Protein AF-A0A1G2PYM0-F1 (afdb_monomer_lite)

Secondary structure (DSSP, 8-state):
---------EEEEEEEEETTEEPS-------SS-SSTTBPEEETTEEE-----TTSPSEEEEEEEEETTS-EEEEEEEE-

pLDDT: mean 78.11, std 16.79, range [37.88, 94.88]

Foldseek 3Di:
DDPDPPPFWKFKFKFAQDPNDTHPPGDFAADPPDPDTGTFDQDPNDTDGDGDCPPPDFHKMKMWMATPVGDIDIDIDGGD

Structure (mmCIF, N/CA/C/O backbone):
data_AF-A0A1G2PYM0-F1
#
_entry.id   AF-A0A1G2PYM0-F1
#
loop_
_atom_site.group_PDB
_atom_site.id
_atom_site.type_symbol
_atom_site.label_atom_id
_atom_site.label_alt_id
_atom_site.label_comp_id
_atom_site.label_asym_id
_atom_site.label_entity_id
_atom_site.label_seq_id
_atom_site.pdbx_PDB_ins_code
_atom_site.Cartn_x
_atom_site.Cartn_y
_atom_site.Cartn_z
_atom_site.occupancy
_atom_site.B_iso_or_equiv
_atom_site.auth_seq_id
_atom_site.auth_comp_id
_atom_site.auth_asym_id
_atom_site.auth_atom_id
_atom_site.pdbx_PDB_model_num
ATOM 1 N N . MET A 1 1 ? 11.728 9.773 -33.675 1.00 37.88 1 MET A N 1
ATOM 2 C CA . MET A 1 1 ? 10.873 8.699 -33.128 1.00 37.88 1 MET A CA 1
ATOM 3 C C . MET A 1 1 ? 11.569 8.129 -31.899 1.00 37.88 1 MET A C 1
ATOM 5 O O . MET A 1 1 ? 12.344 7.193 -32.025 1.00 37.88 1 MET A O 1
ATOM 9 N N . GLY A 1 2 ? 11.422 8.781 -30.743 1.00 42.25 2 GLY A N 1
ATOM 10 C CA . GLY A 1 2 ? 12.018 8.308 -29.491 1.00 42.25 2 GLY A CA 1
ATOM 11 C C . GLY A 1 2 ? 11.061 7.323 -28.841 1.00 42.25 2 GLY A C 1
ATOM 12 O O . GLY A 1 2 ? 9.938 7.705 -28.523 1.00 42.25 2 GLY A O 1
ATOM 13 N N . PHE A 1 3 ? 11.466 6.063 -28.707 1.00 43.75 3 PHE A N 1
ATOM 14 C CA . PHE A 1 3 ? 10.714 5.092 -27.922 1.00 43.75 3 PHE A CA 1
ATOM 15 C C . PHE A 1 3 ? 10.625 5.615 -26.486 1.00 43.75 3 PHE A C 1
ATOM 17 O O . PHE A 1 3 ? 11.646 5.809 -25.828 1.00 43.75 3 PHE A O 1
ATOM 24 N N . LEU A 1 4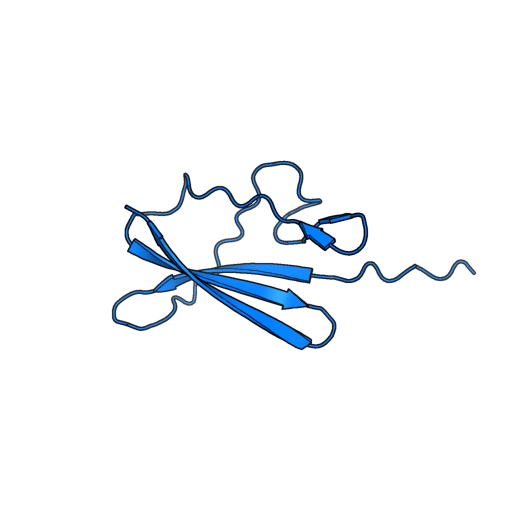 ? 9.404 5.877 -26.022 1.00 45.06 4 LEU A N 1
ATOM 25 C CA . LEU A 1 4 ? 9.127 6.071 -24.608 1.00 45.06 4 LEU A CA 1
ATOM 26 C C . LEU A 1 4 ? 9.545 4.777 -23.909 1.00 45.06 4 LEU A C 1
ATOM 28 O O . LEU A 1 4 ? 8.967 3.720 -24.159 1.00 45.06 4 LEU A O 1
ATOM 32 N N . TYR A 1 5 ? 10.580 4.851 -23.077 1.00 47.19 5 TYR A N 1
ATOM 33 C 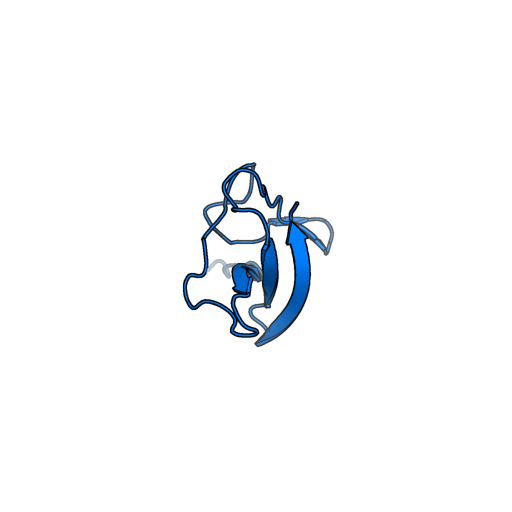CA . TYR A 1 5 ? 10.872 3.805 -22.110 1.00 47.19 5 TYR A CA 1
ATOM 34 C C . TYR A 1 5 ? 9.616 3.713 -21.241 1.00 47.19 5 TYR A C 1
ATOM 36 O O . TYR A 1 5 ? 9.303 4.662 -20.522 1.00 47.19 5 TYR A O 1
ATOM 44 N N . LEU A 1 6 ? 8.821 2.651 -21.393 1.00 50.34 6 LEU A N 1
ATOM 45 C CA . LEU A 1 6 ? 7.676 2.427 -20.519 1.00 50.34 6 LEU A CA 1
ATOM 46 C C . LEU A 1 6 ? 8.267 2.235 -19.126 1.00 50.34 6 LEU A C 1
ATOM 48 O O . LEU A 1 6 ? 8.804 1.170 -18.824 1.00 50.34 6 LEU A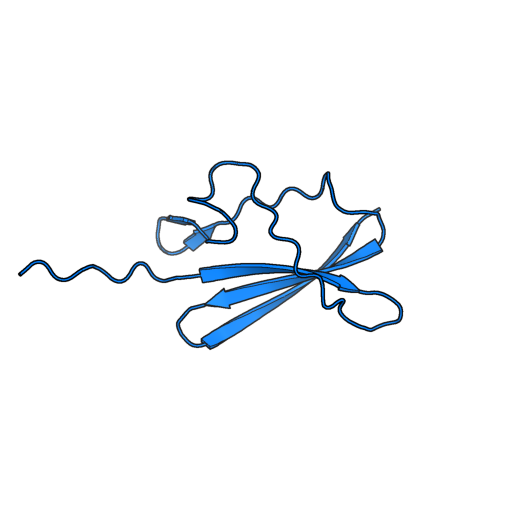 O 1
ATOM 52 N N . ALA A 1 7 ? 8.246 3.294 -18.314 1.00 56.12 7 ALA A N 1
ATOM 53 C CA . ALA A 1 7 ? 8.544 3.192 -16.900 1.00 56.12 7 ALA A CA 1
ATOM 54 C C . ALA A 1 7 ? 7.726 2.013 -16.375 1.00 56.12 7 ALA A C 1
ATOM 56 O O . ALA A 1 7 ? 6.532 1.912 -16.663 1.00 56.12 7 ALA A O 1
ATOM 57 N N . CYS A 1 8 ? 8.381 1.066 -15.713 1.00 59.72 8 CYS A N 1
ATOM 58 C CA . CYS A 1 8 ? 7.694 -0.103 -15.204 1.00 59.72 8 CYS A CA 1
ATOM 59 C C . CYS A 1 8 ? 6.729 0.383 -14.119 1.00 59.72 8 CYS A C 1
ATOM 61 O O . CYS A 1 8 ? 7.153 0.784 -13.037 1.00 59.72 8 CYS A O 1
ATOM 63 N N . LEU A 1 9 ? 5.445 0.482 -14.468 1.00 75.75 9 LEU A N 1
ATOM 64 C CA . LEU A 1 9 ? 4.449 1.091 -13.599 1.00 75.75 9 LEU A CA 1
ATOM 65 C C . LEU A 1 9 ? 4.127 0.094 -12.491 1.00 75.75 9 LEU A C 1
ATOM 67 O O . LEU A 1 9 ? 3.584 -0.979 -12.743 1.00 75.75 9 LEU A O 1
ATOM 71 N N . ALA A 1 10 ? 4.481 0.455 -11.267 1.00 85.69 10 ALA A N 1
ATOM 72 C CA . ALA A 1 10 ? 4.087 -0.258 -10.069 1.00 85.69 10 ALA A CA 1
ATOM 73 C C . ALA A 1 10 ? 3.266 0.691 -9.200 1.00 85.69 10 ALA A C 1
ATOM 75 O O . ALA A 1 10 ? 3.632 1.857 -9.045 1.00 85.69 10 ALA A O 1
ATOM 76 N N . GLN A 1 11 ? 2.167 0.191 -8.641 1.00 87.19 11 GLN A N 1
ATOM 77 C CA . GLN A 1 11 ? 1.221 0.959 -7.835 1.00 87.19 11 GLN A CA 1
ATOM 78 C C . GLN A 1 11 ? 1.008 0.324 -6.470 1.00 87.19 11 GLN A C 1
ATOM 80 O O . GLN A 1 11 ? 0.931 -0.901 -6.362 1.00 87.19 11 GLN A O 1
ATOM 85 N N . ILE A 1 12 ? 0.897 1.149 -5.433 1.00 87.38 12 ILE A N 1
ATOM 86 C CA . ILE A 1 12 ? 0.553 0.709 -4.084 1.00 87.38 12 ILE A CA 1
ATOM 87 C C . ILE A 1 12 ? -0.912 1.012 -3.767 1.00 87.38 12 ILE A C 1
ATOM 89 O O . ILE A 1 12 ? -1.480 2.008 -4.211 1.00 87.38 12 ILE A O 1
ATOM 93 N N . PHE A 1 13 ? -1.527 0.152 -2.973 1.00 86.94 13 PHE A N 1
ATOM 94 C CA . PHE A 1 13 ? -2.883 0.316 -2.478 1.00 86.94 13 PHE A CA 1
ATOM 95 C C . PHE A 1 13 ? -2.919 -0.070 -1.009 1.00 86.94 13 PHE A C 1
ATOM 97 O O . PHE A 1 13 ? -2.271 -1.040 -0.605 1.00 86.94 13 PHE A O 1
ATOM 104 N N . VAL A 1 14 ? -3.680 0.679 -0.219 1.00 88.75 14 VAL A N 1
ATOM 105 C CA . VAL A 1 14 ? -3.843 0.438 1.213 1.00 88.75 14 VAL A CA 1
ATOM 106 C C . VAL A 1 14 ? -5.330 0.394 1.522 1.00 88.75 14 VAL A C 1
ATOM 108 O O . VAL A 1 14 ? -6.051 1.328 1.187 1.00 88.75 14 VAL A O 1
ATOM 111 N N . ALA A 1 15 ? -5.780 -0.694 2.138 1.00 90.38 15 ALA A N 1
ATOM 112 C CA . ALA A 1 15 ? -7.181 -0.920 2.465 1.00 90.38 15 ALA A CA 1
ATOM 113 C C . ALA A 1 15 ? -7.308 -1.462 3.888 1.00 90.38 15 ALA A C 1
ATOM 115 O O . ALA A 1 15 ? -6.586 -2.384 4.279 1.00 90.38 15 ALA A O 1
ATOM 116 N N . LYS A 1 16 ? -8.218 -0.891 4.678 1.00 90.56 16 LYS A N 1
ATOM 117 C CA . LYS A 1 16 ? -8.466 -1.364 6.043 1.00 90.56 16 LYS A CA 1
ATOM 118 C C . LYS A 1 16 ? -9.162 -2.716 5.993 1.00 90.56 16 LYS A C 1
ATOM 120 O O . LYS A 1 16 ? -10.034 -2.923 5.157 1.00 90.56 16 LYS A O 1
ATOM 125 N N . ILE A 1 17 ? -8.791 -3.633 6.875 1.00 91.06 17 ILE A N 1
ATOM 126 C CA . ILE A 1 17 ? -9.495 -4.900 7.052 1.00 91.06 17 ILE A CA 1
ATOM 127 C C . ILE A 1 17 ? -10.420 -4.750 8.255 1.00 91.06 17 ILE A C 1
ATOM 129 O O . ILE A 1 17 ? -9.960 -4.624 9.390 1.00 91.06 17 ILE A O 1
ATOM 133 N N . GLU A 1 18 ? -11.725 -4.803 8.008 1.00 90.06 18 GLU A N 1
ATOM 134 C CA . GLU A 1 18 ? -12.754 -4.757 9.046 1.00 90.06 18 GLU A CA 1
ATOM 135 C C . GLU A 1 18 ? -13.639 -5.999 8.933 1.00 90.06 18 GLU A C 1
ATOM 137 O O . GLU A 1 18 ? -14.091 -6.366 7.851 1.00 90.06 18 GLU A O 1
ATOM 142 N N . ASN A 1 19 ? -13.847 -6.700 10.050 1.00 87.00 19 ASN A N 1
ATOM 143 C CA . ASN A 1 19 ? -14.615 -7.953 10.108 1.00 87.00 19 ASN A CA 1
ATOM 144 C C . ASN A 1 19 ? -14.151 -9.027 9.098 1.00 87.00 19 ASN A C 1
ATOM 146 O O . ASN A 1 19 ? -14.957 -9.800 8.585 1.00 87.00 19 ASN A O 1
ATOM 150 N N . GLY A 1 20 ? -12.847 -9.070 8.799 1.00 82.50 20 GLY A N 1
ATOM 151 C CA . GLY A 1 20 ? -12.266 -9.997 7.820 1.00 82.50 20 GLY A CA 1
ATOM 152 C C . GLY A 1 20 ? -12.505 -9.611 6.356 1.00 82.50 20 GLY A C 1
ATOM 153 O O . GLY A 1 20 ? -12.122 -10.363 5.464 1.00 82.50 20 GLY A O 1
ATOM 154 N N . ILE A 1 21 ? -13.108 -8.449 6.101 1.00 85.12 21 ILE A N 1
ATOM 155 C CA . ILE A 1 21 ? -13.372 -7.916 4.767 1.00 85.12 21 ILE A CA 1
ATOM 156 C C . ILE A 1 21 ? -12.359 -6.809 4.489 1.00 85.12 21 ILE A C 1
ATOM 158 O O . ILE A 1 21 ? -12.180 -5.897 5.295 1.00 85.12 21 ILE A O 1
ATOM 162 N N . ILE A 1 22 ? -11.689 -6.894 3.342 1.00 83.75 22 ILE A N 1
ATOM 163 C CA . ILE A 1 22 ? -10.827 -5.819 2.850 1.00 83.75 22 ILE A CA 1
ATOM 164 C C . ILE A 1 22 ? -11.747 -4.699 2.364 1.00 83.75 22 ILE A C 1
ATOM 166 O O . ILE A 1 22 ? -12.565 -4.915 1.468 1.00 83.75 22 ILE A O 1
ATOM 170 N N . GLY A 1 23 ? -11.633 -3.527 2.979 1.00 75.94 23 GLY A N 1
ATOM 171 C CA . GLY A 1 23 ? -12.394 -2.343 2.612 1.00 75.94 23 GLY A CA 1
ATOM 172 C C . GLY A 1 23 ? -12.170 -1.962 1.150 1.00 75.94 23 GLY A C 1
ATOM 173 O O . GLY A 1 23 ? -11.092 -2.163 0.591 1.00 75.94 23 GLY A O 1
ATOM 174 N N . THR A 1 24 ? -13.206 -1.410 0.526 1.00 63.75 24 THR A N 1
ATOM 175 C CA . THR A 1 24 ? -13.163 -0.927 -0.863 1.00 63.75 24 THR A CA 1
ATOM 176 C C . THR A 1 24 ? -12.467 0.423 -1.003 1.00 63.75 24 THR A C 1
ATOM 178 O O . THR A 1 24 ? -12.143 0.829 -2.117 1.00 63.75 24 THR A O 1
ATOM 181 N N . ASP A 1 25 ? -12.235 1.109 0.116 1.00 55.88 25 ASP A N 1
ATOM 182 C CA . ASP A 1 25 ? -11.574 2.406 0.157 1.00 55.88 25 ASP A CA 1
ATOM 183 C C . ASP A 1 25 ? -10.057 2.201 0.077 1.00 55.88 25 ASP A C 1
ATOM 185 O O . ASP A 1 25 ? -9.354 2.127 1.086 1.00 55.88 25 ASP A O 1
ATOM 189 N N . GLU A 1 26 ? -9.551 2.058 -1.148 1.00 58.72 26 GLU A N 1
ATOM 190 C CA . GLU A 1 26 ? -8.120 2.152 -1.422 1.00 58.72 26 GLU A CA 1
ATOM 191 C C . GLU A 1 26 ? -7.673 3.598 -1.159 1.00 58.72 26 GLU A C 1
ATOM 193 O O . GLU A 1 26 ? -7.912 4.505 -1.960 1.00 58.72 26 GLU A O 1
ATOM 198 N N . ILE A 1 27 ? -7.038 3.837 -0.010 1.00 58.66 27 ILE A N 1
ATOM 199 C CA . ILE A 1 27 ? -6.538 5.167 0.337 1.00 58.66 27 ILE A CA 1
ATOM 200 C C . ILE A 1 27 ? -5.229 5.401 -0.424 1.00 58.66 27 ILE A C 1
ATOM 202 O O . ILE A 1 27 ? -4.234 4.698 -0.226 1.00 58.66 27 ILE A O 1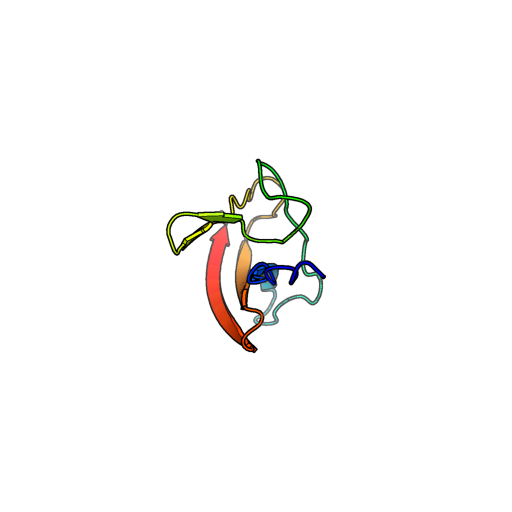
ATOM 206 N N . LEU A 1 28 ? -5.221 6.409 -1.299 1.00 55.88 28 LEU A N 1
ATOM 207 C CA . LEU A 1 28 ? -4.022 6.878 -1.995 1.00 55.88 28 LEU A CA 1
ATOM 208 C C . LEU A 1 28 ? -3.161 7.691 -1.016 1.00 55.88 28 LEU A C 1
ATOM 210 O O . LEU A 1 28 ? -3.412 8.869 -0.775 1.00 55.88 28 LEU A O 1
ATOM 214 N N . MET A 1 29 ? -2.152 7.051 -0.431 1.00 57.41 29 MET A N 1
ATOM 215 C CA . MET A 1 29 ? -1.307 7.637 0.615 1.00 57.41 29 MET A CA 1
ATOM 216 C C . MET A 1 29 ? 0.066 8.051 0.069 1.00 57.41 29 MET A C 1
ATOM 218 O O . MET A 1 29 ? 1.033 7.324 0.263 1.00 57.41 29 MET A O 1
ATOM 222 N N . SER A 1 30 ? 0.189 9.212 -0.584 1.00 49.47 30 SER A N 1
ATOM 223 C CA . SER A 1 30 ? 1.503 9.758 -0.973 1.00 49.47 30 SER A CA 1
ATOM 224 C C . SER A 1 30 ? 1.987 10.786 0.045 1.00 49.47 30 SER A C 1
ATOM 226 O O . SER A 1 30 ? 1.339 11.823 0.192 1.00 49.47 30 SER A O 1
ATOM 228 N N . SER A 1 31 ? 3.120 10.572 0.723 1.00 48.00 31 SER A N 1
ATOM 229 C CA . SER A 1 31 ? 3.603 11.604 1.657 1.00 48.00 31 SER A CA 1
ATOM 230 C C . SER A 1 31 ? 5.111 11.675 1.907 1.00 48.00 31 SER A C 1
ATOM 232 O O . SER A 1 31 ? 5.504 12.100 2.987 1.00 48.00 31 SER A O 1
ATOM 234 N N . SER A 1 32 ? 5.968 11.318 0.946 1.00 47.22 32 SER A N 1
ATOM 235 C CA . SER A 1 32 ? 7.327 11.890 0.838 1.00 47.22 32 SER A CA 1
ATOM 236 C C . SER A 1 32 ? 8.055 11.310 -0.380 1.00 47.22 32 SER A C 1
ATOM 238 O O . SER A 1 32 ? 8.477 10.152 -0.373 1.00 47.22 32 SER A O 1
ATOM 240 N N . ASN A 1 33 ? 8.196 12.125 -1.430 1.00 46.56 33 ASN A N 1
ATOM 241 C CA . ASN A 1 33 ? 9.007 11.864 -2.629 1.00 46.56 33 ASN A CA 1
ATOM 242 C C . ASN A 1 33 ? 8.689 10.572 -3.417 1.00 46.56 33 ASN A C 1
ATOM 244 O O . ASN A 1 33 ? 9.595 9.935 -3.954 1.00 46.56 33 ASN A O 1
ATOM 248 N N . ALA A 1 34 ? 7.413 10.195 -3.511 1.00 47.72 34 ALA A N 1
ATOM 249 C CA . ALA A 1 34 ? 6.934 9.363 -4.614 1.00 47.72 34 ALA A CA 1
ATOM 250 C C . ALA A 1 34 ? 6.511 10.306 -5.746 1.00 47.72 34 ALA A C 1
ATOM 252 O O . ALA A 1 34 ? 5.808 11.285 -5.485 1.00 47.72 34 ALA A O 1
ATOM 253 N N . ASP A 1 35 ? 6.951 10.054 -6.975 1.00 50.31 35 ASP A N 1
ATOM 254 C CA . ASP A 1 35 ? 6.498 10.795 -8.150 1.00 50.31 35 ASP A CA 1
ATOM 255 C C . ASP A 1 35 ? 4.972 10.629 -8.295 1.00 50.31 35 ASP A C 1
ATOM 257 O O . ASP A 1 35 ? 4.502 9.653 -8.858 1.00 50.31 35 ASP A O 1
ATOM 261 N N . SER A 1 36 ? 4.208 11.570 -7.730 1.00 56.78 36 SER A N 1
ATOM 262 C CA . SER A 1 36 ? 2.741 11.699 -7.757 1.00 56.78 36 SER A CA 1
ATOM 263 C C . SER A 1 36 ? 1.913 10.450 -7.377 1.00 56.78 36 SER A C 1
ATOM 265 O O . SER A 1 36 ? 1.823 9.464 -8.105 1.00 56.78 36 SER A O 1
ATOM 267 N N . GLY A 1 37 ? 1.179 10.526 -6.262 1.00 73.38 37 GLY A N 1
ATOM 268 C CA . GLY A 1 37 ? 0.153 9.534 -5.925 1.00 73.38 37 GLY A CA 1
ATOM 269 C C . GLY A 1 37 ? 0.723 8.180 -5.491 1.00 73.38 37 GLY A C 1
ATOM 270 O O . GLY A 1 37 ? 1.605 8.099 -4.637 1.00 73.38 37 GLY A O 1
ATOM 271 N N . ASN A 1 38 ? 0.180 7.089 -6.023 1.00 82.31 38 ASN A N 1
ATOM 272 C CA . ASN A 1 38 ? 0.480 5.735 -5.559 1.00 82.31 38 ASN A CA 1
ATOM 273 C C . ASN A 1 38 ? 1.545 4.993 -6.378 1.00 82.31 38 ASN A C 1
ATOM 275 O O . ASN A 1 38 ? 1.642 3.773 -6.271 1.00 82.31 38 ASN A O 1
ATOM 279 N N . LEU A 1 39 ? 2.334 5.693 -7.193 1.00 84.94 39 LEU A N 1
ATOM 280 C CA . LEU A 1 39 ? 3.381 5.076 -8.005 1.00 84.94 39 LEU A CA 1
ATOM 281 C C . LEU A 1 39 ? 4.651 4.815 -7.189 1.00 84.94 39 LEU A C 1
ATOM 283 O O . LEU A 1 39 ? 5.113 5.665 -6.429 1.00 84.94 39 LEU A O 1
ATOM 287 N N . PHE A 1 40 ? 5.243 3.636 -7.371 1.00 85.62 40 PHE A N 1
ATOM 288 C CA . PHE A 1 40 ? 6.571 3.339 -6.839 1.00 85.62 40 PHE A CA 1
ATOM 289 C C . PHE A 1 40 ? 7.649 4.069 -7.641 1.00 85.62 40 PHE A C 1
ATOM 291 O O . PHE A 1 40 ? 7.599 4.139 -8.869 1.00 85.62 40 PHE A O 1
ATOM 298 N N . ARG A 1 41 ? 8.694 4.511 -6.941 1.00 85.31 41 ARG A N 1
ATOM 299 C CA . ARG A 1 41 ? 9.946 4.948 -7.556 1.00 85.31 41 ARG A CA 1
ATOM 300 C C . ARG A 1 41 ? 10.787 3.721 -7.908 1.00 85.31 41 ARG A C 1
ATOM 302 O O . ARG A 1 41 ? 10.964 2.844 -7.064 1.00 85.31 41 ARG A O 1
ATOM 309 N N . TYR A 1 42 ? 11.309 3.662 -9.133 1.00 83.81 42 TYR A N 1
ATOM 310 C CA . TYR A 1 42 ? 12.219 2.598 -9.570 1.00 83.81 42 TYR A CA 1
ATOM 311 C C . TYR A 1 42 ? 13.673 3.072 -9.463 1.00 83.81 42 TYR A C 1
ATOM 313 O O . TYR A 1 42 ? 14.074 4.003 -10.160 1.00 83.81 42 TYR A O 1
ATOM 321 N N . GLU A 1 43 ? 14.462 2.452 -8.585 1.00 85.81 43 GLU A N 1
ATOM 322 C CA . GLU A 1 43 ? 15.859 2.823 -8.324 1.00 85.81 43 GLU A CA 1
ATOM 323 C C . GLU A 1 43 ? 16.714 1.565 -8.119 1.00 85.81 43 GLU A C 1
ATOM 325 O O . GLU A 1 43 ? 16.431 0.759 -7.234 1.00 85.81 43 GLU A O 1
ATOM 330 N N . GLY A 1 44 ? 17.766 1.391 -8.930 1.00 83.62 44 GLY A N 1
ATOM 331 C CA . GLY A 1 44 ? 18.734 0.295 -8.768 1.00 83.62 44 GLY A CA 1
ATOM 332 C C . GLY A 1 44 ? 18.096 -1.100 -8.718 1.00 83.62 44 GLY A C 1
ATOM 333 O O . GLY A 1 44 ? 18.407 -1.878 -7.817 1.00 83.62 44 GLY A O 1
ATOM 334 N N . ASP A 1 45 ? 17.167 -1.375 -9.639 1.00 84.12 45 ASP A N 1
ATOM 335 C CA . ASP A 1 45 ? 16.375 -2.613 -9.738 1.00 84.12 45 ASP A CA 1
ATOM 336 C C . ASP A 1 45 ? 15.428 -2.905 -8.566 1.00 84.12 45 ASP A C 1
ATOM 338 O O . ASP A 1 45 ? 15.022 -4.044 -8.327 1.00 84.12 45 ASP A O 1
ATOM 342 N N . LYS A 1 46 ? 15.032 -1.861 -7.836 1.00 85.31 46 LYS A N 1
ATOM 343 C CA . LYS A 1 46 ? 14.072 -1.953 -6.735 1.00 85.31 46 LYS A CA 1
ATOM 344 C C . LYS A 1 46 ? 12.910 -0.998 -6.950 1.00 85.31 46 LYS A C 1
ATOM 346 O O . LYS A 1 46 ? 13.096 0.141 -7.371 1.00 85.31 46 LYS A O 1
ATOM 351 N N . TYR A 1 47 ? 11.719 -1.457 -6.578 1.00 87.00 47 TYR A N 1
ATOM 352 C CA . TYR A 1 47 ? 10.554 -0.600 -6.386 1.00 87.00 47 TYR A CA 1
ATOM 353 C C . TYR A 1 47 ? 10.538 -0.098 -4.951 1.00 87.00 47 TYR A C 1
ATOM 355 O O . TYR A 1 47 ? 10.553 -0.890 -4.009 1.00 87.00 47 TYR A O 1
ATOM 363 N N . ILE A 1 48 ? 10.508 1.220 -4.787 1.00 87.31 48 ILE A N 1
ATOM 364 C CA . ILE A 1 48 ? 10.556 1.885 -3.489 1.00 87.31 48 ILE A CA 1
ATOM 365 C C . ILE A 1 48 ? 9.324 2.778 -3.353 1.00 87.31 48 ILE A C 1
ATOM 367 O O . ILE A 1 48 ? 9.051 3.608 -4.221 1.00 87.31 48 ILE A O 1
ATOM 371 N N . TYR A 1 49 ? 8.594 2.619 -2.249 1.00 85.88 49 TYR A N 1
ATOM 372 C CA . TYR A 1 49 ? 7.507 3.512 -1.855 1.00 85.88 49 TYR A CA 1
ATOM 373 C C . TYR A 1 49 ? 7.645 3.873 -0.379 1.00 85.88 49 TYR A C 1
ATOM 375 O O . TYR A 1 49 ? 7.738 2.988 0.471 1.00 85.88 49 TYR A O 1
ATOM 383 N N . ASN A 1 50 ? 7.649 5.171 -0.080 1.00 86.31 50 ASN A N 1
ATOM 384 C CA . ASN A 1 50 ? 7.645 5.670 1.290 1.00 86.31 50 ASN A CA 1
ATOM 385 C C . ASN A 1 50 ? 6.194 5.805 1.757 1.00 86.31 50 ASN A C 1
ATOM 387 O O . ASN A 1 50 ? 5.539 6.810 1.483 1.00 86.31 50 ASN A O 1
ATOM 391 N N . LEU A 1 51 ? 5.690 4.778 2.438 1.00 85.06 51 LEU A N 1
ATOM 392 C CA . LEU A 1 51 ? 4.353 4.791 3.022 1.00 85.06 51 LEU A CA 1
ATOM 393 C C . LEU A 1 51 ? 4.388 5.495 4.389 1.00 85.06 51 LEU A C 1
ATOM 395 O O . LEU A 1 51 ? 5.045 5.003 5.303 1.00 85.06 51 LEU A O 1
ATOM 399 N N . SER A 1 52 ? 3.665 6.608 4.543 1.00 84.25 52 SER A N 1
ATOM 400 C CA . SER A 1 52 ? 3.273 7.093 5.878 1.00 84.25 52 SER A CA 1
ATOM 401 C C . SER A 1 52 ? 2.043 6.330 6.349 1.00 84.25 52 SER A C 1
ATOM 403 O O . SER A 1 52 ? 1.202 5.941 5.542 1.00 84.25 52 SER A O 1
ATOM 405 N N . THR A 1 53 ? 1.934 6.127 7.657 1.00 86.44 53 THR A N 1
ATOM 406 C CA . THR A 1 53 ? 0.751 5.554 8.310 1.00 86.44 53 THR A CA 1
ATOM 407 C C . THR A 1 53 ? 0.048 6.560 9.219 1.00 86.44 53 THR A C 1
ATOM 409 O O . THR A 1 53 ? -0.888 6.187 9.914 1.00 86.44 53 THR A O 1
ATOM 412 N N . ASP A 1 54 ? 0.467 7.829 9.222 1.00 84.62 54 ASP A N 1
ATOM 413 C CA . ASP A 1 54 ? 0.050 8.820 10.228 1.00 84.62 54 ASP A CA 1
ATOM 414 C C . ASP A 1 54 ? -1.433 9.206 10.116 1.00 84.62 54 ASP A C 1
ATOM 416 O O . ASP A 1 54 ? -2.057 9.615 11.092 1.00 84.62 54 ASP A O 1
ATOM 420 N N . THR A 1 55 ? -2.013 9.071 8.923 1.00 82.12 55 THR A N 1
ATOM 421 C CA . THR A 1 55 ? -3.438 9.322 8.658 1.00 82.12 55 THR A CA 1
ATOM 422 C C . THR A 1 55 ? -4.292 8.054 8.728 1.00 82.12 55 THR A C 1
ATOM 424 O O . THR A 1 55 ? -5.510 8.131 8.557 1.00 82.12 55 THR A O 1
ATOM 427 N N . LEU A 1 56 ? -3.690 6.883 8.971 1.00 85.62 56 LEU A N 1
ATOM 428 C CA . LEU A 1 56 ? -4.414 5.621 9.103 1.00 85.62 56 LEU A CA 1
ATOM 429 C C . LEU A 1 56 ? -4.870 5.434 10.552 1.00 85.62 56 LEU A C 1
ATOM 431 O O . LEU A 1 56 ? -4.091 5.563 11.492 1.00 85.62 56 LEU A O 1
ATOM 435 N N . SER A 1 57 ? -6.141 5.083 10.746 1.00 90.75 57 SER A N 1
ATOM 436 C CA . SER A 1 57 ? -6.645 4.719 12.074 1.00 90.75 57 SER A CA 1
ATOM 437 C C . SER A 1 57 ? -6.021 3.402 12.564 1.00 90.75 57 SER A C 1
ATOM 439 O O . SER A 1 57 ? -5.807 2.513 11.727 1.00 90.75 57 SER A O 1
ATOM 441 N N . PRO A 1 58 ? -5.867 3.196 13.887 1.00 93.50 58 PRO A N 1
ATOM 442 C CA . PRO A 1 58 ? -5.508 1.895 14.445 1.00 93.50 58 PRO A CA 1
ATOM 443 C C . PRO A 1 58 ? -6.394 0.764 13.906 1.00 93.50 58 PRO A C 1
ATOM 445 O O . PRO A 1 58 ? -7.591 0.948 13.650 1.00 93.50 58 PRO A O 1
ATOM 448 N N . GLY A 1 59 ? -5.800 -0.410 13.708 1.00 93.19 59 GLY A N 1
ATOM 449 C CA . GLY A 1 59 ? -6.478 -1.582 13.164 1.00 93.19 59 GLY A CA 1
ATOM 450 C C . GLY A 1 59 ? -5.617 -2.404 12.213 1.00 93.19 59 GLY A C 1
ATOM 451 O O . GLY A 1 59 ? -4.415 -2.188 12.061 1.00 93.19 59 GLY A O 1
ATOM 452 N N . THR A 1 60 ? -6.246 -3.386 11.575 1.00 94.81 60 THR A N 1
ATOM 453 C CA . THR A 1 60 ? -5.595 -4.258 10.596 1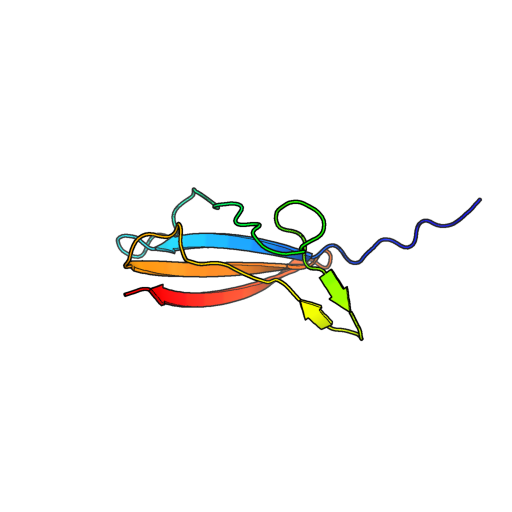.00 94.81 60 THR A CA 1
ATOM 454 C C . THR A 1 60 ? -5.730 -3.659 9.203 1.00 94.81 60 THR A C 1
ATOM 456 O O . THR A 1 60 ? -6.818 -3.255 8.804 1.00 94.81 60 THR A O 1
ATOM 459 N N . TRP A 1 61 ? -4.635 -3.616 8.453 1.00 93.06 61 TRP A N 1
ATOM 460 C CA . TRP A 1 61 ? -4.594 -3.053 7.107 1.00 93.06 61 TRP A CA 1
ATOM 461 C C . TRP A 1 61 ? -3.932 -4.023 6.141 1.00 93.06 61 TRP A C 1
ATOM 463 O O . TRP A 1 61 ? -2.947 -4.681 6.474 1.00 93.06 61 TRP A O 1
ATOM 473 N N . GLN A 1 62 ? -4.460 -4.077 4.926 1.00 92.69 62 GLN A N 1
ATOM 474 C CA . GLN A 1 62 ? -3.823 -4.712 3.790 1.00 92.69 62 GLN A CA 1
ATOM 475 C C . GLN A 1 62 ? -3.059 -3.667 2.981 1.00 92.69 62 GLN A C 1
ATOM 477 O O . GLN A 1 62 ? -3.630 -2.656 2.575 1.00 92.69 62 GLN A O 1
ATOM 482 N N . ILE A 1 63 ? -1.800 -3.958 2.673 1.00 91.69 63 ILE A N 1
ATOM 483 C CA . ILE A 1 63 ? -1.003 -3.216 1.699 1.00 91.69 63 ILE A CA 1
ATOM 484 C C . ILE A 1 63 ? -0.795 -4.118 0.486 1.00 91.69 63 ILE A C 1
ATOM 486 O O . ILE A 1 63 ? -0.341 -5.255 0.626 1.00 91.69 63 ILE A O 1
ATOM 490 N N . LYS A 1 64 ? -1.117 -3.615 -0.705 1.00 91.25 64 LYS A N 1
ATOM 491 C CA . LYS A 1 64 ? -0.997 -4.326 -1.981 1.00 91.25 64 LYS A CA 1
ATOM 492 C C . LYS A 1 64 ? -0.088 -3.546 -2.926 1.00 91.25 64 LYS A C 1
ATOM 494 O O . LYS A 1 64 ? -0.324 -2.368 -3.161 1.00 91.25 64 LYS A O 1
ATOM 499 N N . ALA A 1 65 ? 0.909 -4.212 -3.496 1.00 90.75 65 ALA A N 1
ATOM 500 C CA . ALA A 1 65 ? 1.713 -3.703 -4.601 1.00 90.75 65 ALA A CA 1
ATOM 501 C C . ALA A 1 65 ? 1.297 -4.415 -5.894 1.00 90.75 65 ALA A C 1
ATOM 503 O O . ALA A 1 65 ? 1.393 -5.640 -5.968 1.00 90.75 65 ALA A O 1
ATOM 504 N N . SER A 1 66 ? 0.847 -3.656 -6.891 1.00 89.88 66 SER A N 1
ATOM 505 C CA . SER A 1 66 ? 0.472 -4.148 -8.218 1.00 89.88 66 SER A CA 1
ATOM 506 C C . SER A 1 66 ? 1.517 -3.715 -9.233 1.00 89.88 66 SER A C 1
ATOM 508 O O . SER A 1 66 ? 1.754 -2.521 -9.408 1.00 89.88 66 SER A O 1
ATOM 510 N N . LEU A 1 67 ? 2.121 -4.676 -9.921 1.00 88.75 67 LEU A N 1
ATOM 511 C CA . LEU A 1 67 ? 3.036 -4.434 -11.031 1.00 88.75 67 LEU A CA 1
ATOM 512 C C . LEU A 1 67 ? 2.269 -4.452 -12.364 1.00 88.75 67 LEU A C 1
ATOM 514 O O . LEU A 1 67 ? 1.268 -5.154 -12.515 1.00 88.75 67 LEU A O 1
ATOM 518 N N . ASN A 1 68 ? 2.745 -3.700 -13.355 1.00 84.81 68 ASN A N 1
ATOM 519 C CA . ASN A 1 68 ? 2.189 -3.668 -14.715 1.00 84.81 68 ASN A CA 1
ATOM 520 C C . ASN A 1 68 ? 2.272 -5.010 -15.469 1.00 84.81 68 ASN A C 1
ATOM 522 O O . ASN A 1 68 ? 1.584 -5.176 -16.473 1.00 84.81 68 ASN A O 1
ATOM 526 N N . ASP A 1 69 ? 3.082 -5.960 -14.999 1.00 85.31 69 ASP A N 1
ATOM 527 C CA . ASP A 1 69 ? 3.133 -7.337 -15.505 1.00 85.31 69 ASP A CA 1
ATOM 528 C C . ASP A 1 69 ? 2.002 -8.229 -14.946 1.00 85.31 69 ASP A C 1
ATOM 530 O O . ASP A 1 69 ? 1.947 -9.426 -15.233 1.00 85.31 69 ASP A O 1
ATOM 534 N N . GLY A 1 70 ? 1.092 -7.652 -14.152 1.00 84.50 70 GLY A N 1
ATOM 535 C CA . GLY A 1 70 ? -0.055 -8.327 -13.549 1.00 84.50 70 GLY A CA 1
ATOM 536 C C . GLY A 1 70 ? 0.248 -9.013 -12.217 1.00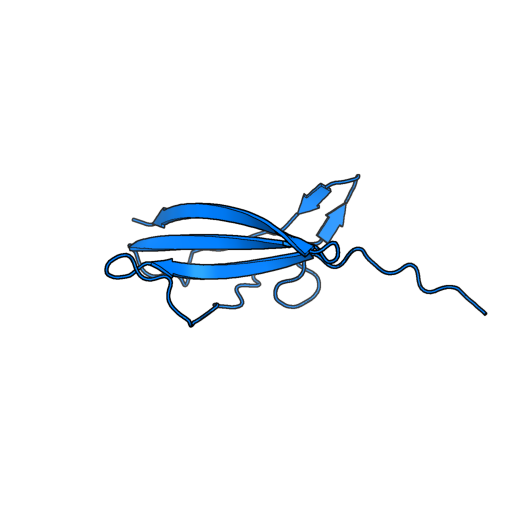 84.50 70 GLY A C 1
ATOM 537 O O . GLY A 1 70 ? -0.667 -9.560 -11.593 1.00 84.50 70 GLY A O 1
ATOM 538 N N . ARG A 1 71 ? 1.500 -8.995 -11.743 1.00 90.19 71 ARG A N 1
ATOM 539 C CA . ARG A 1 71 ? 1.843 -9.560 -10.434 1.00 90.19 71 ARG A CA 1
ATOM 540 C C . ARG A 1 71 ? 1.369 -8.650 -9.313 1.00 90.19 71 ARG A C 1
ATOM 542 O O . ARG A 1 71 ? 1.564 -7.438 -9.344 1.00 90.19 71 ARG A O 1
ATOM 549 N N . ASN A 1 72 ? 0.808 -9.274 -8.285 1.00 91.12 72 ASN A N 1
ATOM 550 C CA . ASN A 1 72 ? 0.372 -8.607 -7.071 1.00 91.12 72 ASN A CA 1
ATOM 551 C C . ASN A 1 72 ? 1.088 -9.202 -5.861 1.00 91.12 72 ASN A C 1
ATOM 553 O O . ASN A 1 72 ? 1.166 -10.422 -5.718 1.00 91.12 72 ASN A O 1
ATOM 557 N N . TYR A 1 73 ? 1.565 -8.334 -4.978 1.00 93.38 73 TYR A N 1
ATOM 558 C CA . TYR A 1 73 ? 2.145 -8.704 -3.691 1.00 93.38 73 TYR A CA 1
ATOM 559 C C . TYR A 1 73 ? 1.318 -8.067 -2.592 1.00 93.38 73 TYR A C 1
ATOM 561 O O . TYR A 1 73 ? 0.863 -6.933 -2.731 1.00 93.38 73 TYR A O 1
ATOM 569 N N . THR A 1 74 ? 1.078 -8.792 -1.507 1.00 92.69 74 THR A N 1
ATOM 570 C CA . THR A 1 74 ? 0.212 -8.320 -0.429 1.00 92.69 74 THR A CA 1
ATOM 571 C C . THR A 1 74 ? 0.817 -8.647 0.921 1.00 92.69 74 THR A C 1
ATOM 573 O O . THR A 1 74 ? 1.355 -9.733 1.123 1.00 92.69 74 THR A O 1
ATOM 576 N N . VAL A 1 75 ? 0.721 -7.695 1.841 1.00 94.75 75 VAL A N 1
ATOM 577 C CA . VAL A 1 75 ? 1.134 -7.831 3.236 1.00 94.75 75 VAL A CA 1
ATOM 578 C C . VAL A 1 75 ? 0.041 -7.267 4.136 1.00 94.75 75 VAL A C 1
ATOM 580 O O . VAL A 1 75 ? -0.605 -6.275 3.801 1.00 94.75 75 VAL A O 1
ATOM 583 N N . ILE A 1 76 ? -0.174 -7.926 5.272 1.00 94.44 76 ILE A N 1
ATOM 584 C CA . ILE A 1 76 ? -1.086 -7.472 6.319 1.00 94.44 76 ILE A CA 1
ATOM 585 C C . ILE A 1 76 ? -0.253 -6.870 7.444 1.00 94.44 76 ILE A C 1
ATOM 587 O O . ILE A 1 76 ? 0.705 -7.490 7.907 1.00 94.44 76 ILE A O 1
ATOM 591 N N . ILE A 1 77 ? -0.636 -5.678 7.889 1.00 93.69 77 ILE A N 1
ATOM 592 C CA . ILE A 1 77 ? -0.043 -5.005 9.043 1.00 93.69 77 ILE A CA 1
ATOM 593 C C . ILE A 1 77 ? -1.104 -4.755 10.115 1.00 93.69 77 ILE A C 1
ATOM 595 O O . ILE A 1 77 ? -2.291 -4.607 9.818 1.00 93.69 77 ILE A O 1
ATOM 599 N N . LEU A 1 78 ? -0.661 -4.692 11.367 1.00 94.88 78 LEU A N 1
ATOM 600 C CA . LEU A 1 78 ? -1.456 -4.210 12.490 1.00 94.88 78 LEU A CA 1
ATOM 601 C C . LEU A 1 78 ? -0.886 -2.858 12.924 1.00 94.88 78 LEU A C 1
ATOM 603 O O . LEU A 1 78 ? 0.282 -2.784 13.297 1.00 94.88 78 LEU A O 1
ATOM 607 N N . LEU A 1 79 ? -1.709 -1.815 12.870 1.00 93.19 79 LEU A N 1
ATOM 608 C CA . LEU A 1 79 ? -1.389 -0.481 13.367 1.00 93.19 79 LEU A CA 1
ATOM 609 C C . LEU A 1 79 ? -2.020 -0.307 14.755 1.00 93.19 79 LEU A C 1
ATOM 611 O O . LEU A 1 79 ? -3.203 -0.617 14.923 1.00 93.19 79 LEU A O 1
ATOM 615 N N . GLN A 1 80 ? -1.228 0.137 15.732 1.00 89.62 80 GLN A N 1
ATOM 616 C CA . GLN A 1 80 ? -1.629 0.293 17.136 1.00 89.62 80 GLN A CA 1
ATOM 617 C C . GLN A 1 80 ? -1.821 1.758 17.509 1.00 89.62 80 GLN A C 1
ATOM 619 O O . GLN A 1 80 ? -1.033 2.589 17.009 1.00 89.62 80 GLN A O 1
#

Sequence (80 aa):
MGFLYLACLAQIFVAKIENGIIGTDEILMSSSNADSGNLFRYEGDKYIYNLSTDTLSPGTWQIKASLNDGRNYTVIILLQ

Organism: NCBI:txid1802366

Radius of gyration: 14.2 Å; chains: 1; bounding box: 33×22×50 Å